Protein AF-A0A925WPX0-F1 (afdb_monomer)

Foldseek 3Di:
DLPVLQQDDDPPDDDDQPKDWDKDFDFCPLVVVRDVDPVRVVVLVCLLCVLLVLLCVPPPVLVVDVQLVVLVVQLVVLVCCSGTIAIMHPCRSVSVSVVSNVVSSVSNVVVSVVSLVVLVVVCVVVVHDDPSNVSSVVSVCCSVVVSVVVSVVSVVVPPDPDD

Secondary structure (DSSP, 8-state):
-TTSTTSS------S-TTPPPEEEE-TTHHHHHHSS-HHHHHHHHHHHHHHHHHHHHH-GGGGG-HHHHHHHHHHHHHHHHHHHEEEEGGGGGS-HHHHHHHHHHHHHHHHHHHHHHHHHHHHHHTT---HHHHHHHHHHHHHHHHHHHHHHHHHHHHS----

pLDDT: mean 85.71, std 16.64, range [37.75, 98.56]

Structure (mmCIF, N/CA/C/O backbone):
data_AF-A0A925WPX0-F1
#
_entry.id   AF-A0A925WPX0-F1
#
loop_
_atom_site.group_PDB
_atom_site.id
_atom_site.type_symbol
_atom_site.label_atom_id
_atom_site.label_alt_id
_atom_site.label_comp_id
_atom_site.label_asym_id
_atom_site.label_entity_id
_atom_site.label_seq_id
_atom_site.pdbx_PDB_ins_code
_atom_site.Cartn_x
_atom_site.Cartn_y
_atom_site.Cartn_z
_atom_site.occupancy
_atom_site.B_iso_or_equiv
_atom_site.auth_seq_id
_atom_site.auth_comp_id
_atom_site.auth_asym_id
_atom_site.auth_atom_id
_atom_site.pdbx_PDB_model_num
ATOM 1 N N . TRP A 1 1 ? -6.651 9.094 -8.201 1.00 39.78 1 TRP A N 1
ATOM 2 C CA . TRP A 1 1 ? -6.696 10.533 -8.552 1.00 39.78 1 TRP A CA 1
ATOM 3 C C . TRP A 1 1 ? -5.321 11.203 -8.512 1.00 39.78 1 TRP A C 1
ATOM 5 O O . TRP A 1 1 ? -4.940 11.778 -9.517 1.00 39.78 1 TRP A O 1
ATOM 15 N N . GLN A 1 2 ? -4.504 11.006 -7.468 1.00 37.75 2 GLN A N 1
ATOM 16 C CA . GLN A 1 2 ? -3.091 11.450 -7.344 1.00 37.75 2 GLN A CA 1
ATOM 17 C C . GLN A 1 2 ? -2.101 10.925 -8.425 1.00 37.75 2 GLN A C 1
ATOM 19 O O . GLN A 1 2 ? -0.885 11.054 -8.331 1.00 37.75 2 GLN A O 1
ATOM 24 N N . PHE A 1 3 ? -2.617 10.224 -9.422 1.00 47.25 3 PHE A N 1
ATOM 25 C CA . PHE A 1 3 ? -1.964 9.045 -9.966 1.00 47.25 3 PHE A CA 1
ATOM 26 C C . PHE A 1 3 ? -1.878 9.070 -11.498 1.00 47.25 3 PHE A C 1
ATOM 28 O O . PHE A 1 3 ? -0.954 8.518 -12.085 1.00 47.25 3 PHE A O 1
ATOM 35 N N . TYR A 1 4 ? -2.805 9.793 -12.129 1.00 44.00 4 TYR A N 1
ATOM 36 C CA . TYR A 1 4 ? -2.830 10.035 -13.569 1.00 44.00 4 TYR A CA 1
ATOM 37 C C . TYR A 1 4 ? -1.799 11.101 -13.983 1.00 44.00 4 TYR A C 1
ATOM 39 O O . TYR A 1 4 ? -1.128 10.965 -14.997 1.00 44.00 4 TYR A O 1
ATOM 47 N N . PHE A 1 5 ? -1.598 12.122 -13.145 1.00 45.03 5 PHE A N 1
ATOM 48 C CA . PHE A 1 5 ? -0.728 13.259 -13.464 1.00 45.03 5 PHE A CA 1
ATOM 49 C C . PHE A 1 5 ? 0.765 13.007 -13.222 1.00 45.03 5 PHE A C 1
ATOM 51 O O . PHE A 1 5 ? 1.596 13.645 -13.848 1.00 45.03 5 PHE A O 1
ATOM 58 N N . THR A 1 6 ? 1.131 12.049 -12.368 1.00 49.03 6 THR A N 1
ATOM 59 C CA . THR A 1 6 ? 2.540 11.803 -12.008 1.00 49.03 6 THR A CA 1
ATOM 60 C C . THR A 1 6 ? 3.325 11.044 -13.091 1.00 49.03 6 THR A C 1
ATOM 62 O O . THR A 1 6 ? 4.549 11.028 -13.049 1.00 49.03 6 THR A O 1
ATOM 65 N N . TYR A 1 7 ? 2.652 10.401 -14.056 1.00 47.91 7 TYR A N 1
ATOM 66 C CA . TYR A 1 7 ? 3.278 9.363 -14.892 1.00 47.91 7 TYR A CA 1
ATOM 67 C C . TYR A 1 7 ? 3.020 9.476 -16.404 1.00 47.91 7 TYR A C 1
ATOM 69 O O . TYR A 1 7 ? 3.440 8.589 -17.139 1.00 47.91 7 TYR A O 1
ATOM 77 N N . ILE A 1 8 ? 2.355 10.538 -16.880 1.00 46.91 8 ILE A N 1
ATOM 78 C CA . ILE A 1 8 ? 2.012 10.688 -18.309 1.00 46.91 8 ILE A CA 1
ATOM 79 C C . ILE A 1 8 ? 3.002 11.560 -19.105 1.00 46.91 8 ILE A C 1
ATOM 81 O O . ILE A 1 8 ? 2.922 11.586 -20.327 1.00 46.91 8 ILE A O 1
ATOM 85 N N . GLN A 1 9 ? 4.002 12.212 -18.501 1.00 46.62 9 GLN A N 1
ATOM 86 C CA . GLN A 1 9 ? 4.938 13.033 -19.286 1.00 46.62 9 GLN A CA 1
ATOM 87 C C . GLN A 1 9 ? 6.412 12.789 -18.969 1.00 46.62 9 GLN A C 1
ATOM 89 O O . GLN A 1 9 ? 6.957 13.365 -18.035 1.00 46.62 9 GLN A O 1
ATOM 94 N N . GLN A 1 10 ? 7.045 11.968 -19.816 1.00 43.84 10 GLN A N 1
ATOM 95 C CA . GLN A 1 10 ? 8.326 12.268 -20.471 1.00 43.84 10 GLN A CA 1
ATOM 96 C C . GLN A 1 10 ? 8.575 11.262 -21.613 1.00 43.84 10 GLN A C 1
ATOM 98 O O . GLN A 1 10 ? 9.312 10.288 -21.485 1.00 43.84 10 GLN A O 1
ATOM 103 N N . THR A 1 11 ? 7.957 11.506 -22.770 1.00 44.06 11 THR A N 1
ATOM 104 C CA . THR A 1 11 ? 8.399 10.939 -24.052 1.00 44.06 11 THR A CA 1
ATOM 105 C C . THR A 1 11 ? 9.757 11.539 -24.412 1.00 44.06 11 THR A C 1
ATOM 107 O O . THR A 1 11 ? 9.829 12.583 -25.058 1.00 44.06 11 THR A O 1
ATOM 110 N N . VAL A 1 12 ? 10.844 10.898 -23.979 1.00 44.41 12 VAL A N 1
ATOM 111 C CA . VAL A 1 12 ? 12.167 11.134 -24.568 1.00 44.41 12 VAL A CA 1
ATOM 112 C C . VAL A 1 12 ? 12.285 10.247 -25.802 1.00 44.41 12 VAL A C 1
ATOM 114 O O . VAL A 1 12 ? 12.354 9.022 -25.724 1.00 44.41 12 VAL A O 1
ATOM 117 N N . ILE A 1 13 ? 12.239 10.920 -26.945 1.00 50.94 13 ILE A N 1
ATOM 118 C CA . ILE A 1 13 ? 12.427 10.414 -28.300 1.00 50.94 13 ILE A CA 1
ATOM 119 C C . ILE A 1 13 ? 13.848 9.848 -28.428 1.00 50.94 13 ILE A C 1
ATOM 121 O O . ILE A 1 13 ? 14.812 10.557 -2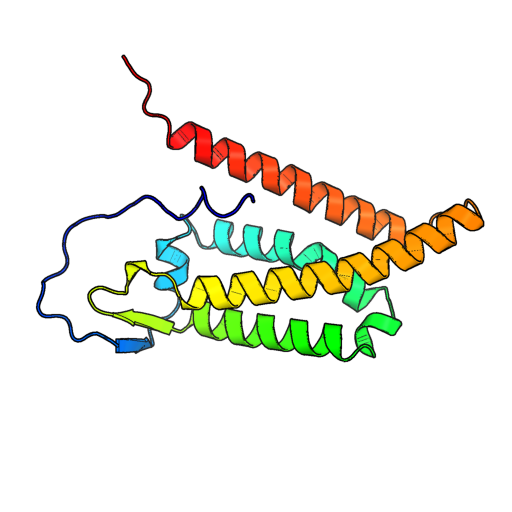8.144 1.00 50.94 13 ILE A O 1
ATOM 125 N N . GLY A 1 14 ? 13.978 8.598 -28.891 1.00 43.75 14 GLY A N 1
ATOM 126 C CA . GLY A 1 14 ? 15.257 8.063 -29.370 1.00 43.75 14 GLY A CA 1
ATOM 127 C C . GLY A 1 14 ? 15.545 6.594 -29.052 1.00 43.75 14 GLY A C 1
ATOM 128 O O . GLY A 1 14 ? 16.565 6.310 -28.437 1.00 43.75 14 GLY A O 1
ATOM 129 N N . TYR A 1 15 ? 14.710 5.645 -29.485 1.00 46.56 15 TYR A N 1
ATOM 130 C CA . TYR A 1 15 ? 15.144 4.247 -29.639 1.00 46.56 15 TYR A CA 1
ATOM 131 C C . TYR A 1 15 ? 14.513 3.650 -30.904 1.00 46.56 15 TYR A C 1
ATOM 133 O O . TYR A 1 15 ? 13.322 3.821 -31.141 1.00 46.56 15 TYR A O 1
ATOM 141 N N . GLY A 1 16 ? 15.347 3.054 -31.761 1.00 45.56 16 GLY A N 1
ATOM 142 C CA . GLY A 1 16 ? 15.047 2.769 -33.168 1.00 45.56 16 GLY A CA 1
ATOM 143 C C . GLY A 1 16 ? 13.859 1.835 -33.422 1.00 45.56 16 GLY A C 1
ATOM 144 O O . GLY A 1 16 ? 13.620 0.882 -32.686 1.00 45.56 16 GLY A O 1
ATOM 145 N N . ILE A 1 17 ? 13.188 2.086 -34.549 1.00 50.69 17 ILE A N 1
ATOM 146 C CA . ILE A 1 17 ? 11.945 1.478 -35.071 1.00 50.69 17 ILE A CA 1
ATOM 147 C C . ILE A 1 17 ? 12.085 -0.039 -35.390 1.00 50.69 17 ILE A C 1
ATOM 149 O O . ILE A 1 17 ? 11.151 -0.681 -35.848 1.00 50.69 17 ILE A O 1
ATOM 153 N N . ASN A 1 18 ? 13.231 -0.657 -35.083 1.00 56.19 18 ASN A N 1
ATOM 154 C CA . ASN A 1 18 ? 13.516 -2.074 -35.356 1.00 56.19 18 ASN A CA 1
ATOM 155 C C . ASN A 1 18 ? 13.526 -2.965 -34.098 1.00 56.19 18 ASN A C 1
ATOM 157 O O . ASN A 1 18 ? 14.007 -4.096 -34.149 1.00 56.19 18 ASN A O 1
ATOM 161 N N . ALA A 1 19 ? 13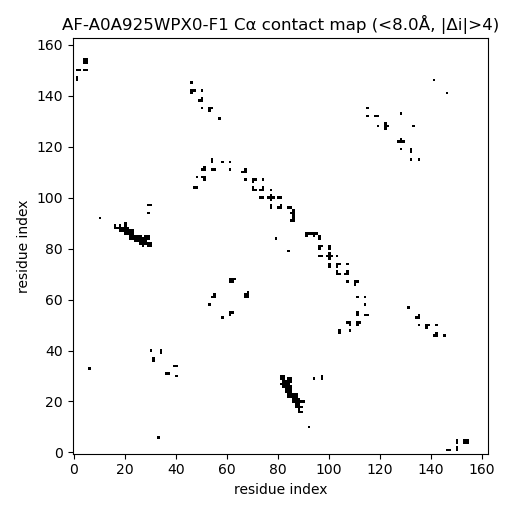.055 -2.476 -32.949 1.00 60.50 19 ALA A N 1
ATOM 162 C CA . ALA A 1 19 ? 13.008 -3.277 -31.728 1.00 60.50 19 ALA A CA 1
ATOM 163 C C . ALA A 1 19 ? 11.779 -4.203 -31.721 1.00 60.50 19 ALA A C 1
ATOM 165 O O . ALA A 1 19 ? 10.644 -3.735 -31.711 1.00 60.50 19 ALA A O 1
ATOM 166 N N . THR A 1 20 ? 11.999 -5.520 -31.681 1.00 75.44 20 THR A N 1
ATOM 167 C CA . THR A 1 20 ? 10.932 -6.518 -31.532 1.00 75.44 20 THR A CA 1
ATOM 168 C C . THR A 1 20 ? 10.126 -6.246 -30.253 1.00 75.44 20 THR A C 1
ATOM 170 O O . THR A 1 20 ? 10.681 -6.206 -29.147 1.00 75.44 20 THR A O 1
ATOM 173 N N . ASN A 1 21 ? 8.815 -6.039 -30.402 1.00 83.06 21 ASN A N 1
ATOM 174 C CA . ASN A 1 21 ? 7.888 -5.867 -29.283 1.00 83.06 21 ASN A CA 1
ATOM 175 C C . ASN A 1 21 ? 7.844 -7.155 -28.443 1.00 83.06 21 ASN A C 1
ATOM 177 O O . ASN A 1 21 ? 7.740 -8.253 -28.992 1.00 83.06 21 ASN A O 1
ATOM 181 N N . GLY A 1 22 ? 7.921 -7.035 -27.117 1.00 86.81 22 GLY A N 1
ATOM 182 C CA . GLY A 1 22 ? 7.941 -8.199 -26.234 1.00 86.81 22 GLY A CA 1
ATOM 183 C C . GLY A 1 22 ? 8.059 -7.867 -24.750 1.00 86.81 22 GLY A C 1
ATOM 184 O O . GLY A 1 22 ? 8.185 -6.709 -24.352 1.00 86.81 22 GLY A O 1
ATOM 185 N N . ILE A 1 23 ? 8.016 -8.917 -23.929 1.00 90.44 23 ILE A N 1
ATOM 186 C CA . ILE A 1 23 ? 8.298 -8.852 -22.494 1.00 90.44 23 ILE A CA 1
ATOM 187 C C . ILE A 1 23 ? 9.730 -9.331 -22.292 1.00 90.44 23 ILE A C 1
ATOM 189 O O . ILE A 1 23 ? 10.076 -10.450 -22.670 1.00 90.44 23 ILE A O 1
ATOM 193 N N . ILE A 1 24 ? 10.555 -8.493 -21.676 1.00 90.44 24 ILE A N 1
ATOM 194 C CA . ILE A 1 24 ? 11.943 -8.808 -21.355 1.00 90.44 24 ILE A CA 1
ATOM 195 C C . ILE A 1 24 ? 12.144 -8.840 -19.841 1.00 90.44 24 ILE A C 1
ATOM 197 O O . ILE A 1 24 ? 11.521 -8.086 -19.088 1.00 90.44 24 ILE A O 1
ATOM 201 N N . PHE A 1 25 ? 13.057 -9.697 -19.394 1.00 91.81 25 PHE A N 1
ATOM 202 C CA . PHE A 1 25 ? 13.542 -9.671 -18.020 1.00 91.81 25 PHE A CA 1
ATOM 203 C C . PHE A 1 25 ? 14.545 -8.521 -17.874 1.00 91.81 25 PHE A C 1
ATOM 205 O O . PHE A 1 25 ? 15.661 -8.588 -18.387 1.00 91.81 25 PHE A O 1
ATOM 212 N N . ALA A 1 26 ? 14.130 -7.442 -17.215 1.00 90.44 26 ALA A N 1
ATOM 213 C CA . ALA A 1 26 ? 14.920 -6.225 -17.056 1.00 90.44 26 ALA A CA 1
ATOM 214 C C . ALA A 1 26 ? 14.694 -5.636 -15.654 1.00 90.44 26 ALA A C 1
ATOM 216 O O . ALA A 1 26 ? 13.894 -4.708 -15.488 1.00 90.44 26 ALA A O 1
ATOM 217 N N . PRO A 1 27 ? 15.394 -6.169 -14.636 1.00 90.94 27 PRO A N 1
ATOM 218 C CA . PRO A 1 27 ? 15.185 -5.783 -13.251 1.00 90.94 27 PRO A CA 1
ATOM 219 C C . PRO A 1 27 ? 15.315 -4.274 -13.032 1.00 90.94 27 PRO A C 1
ATOM 221 O O . PRO A 1 27 ? 16.278 -3.643 -13.463 1.00 90.94 27 PRO A O 1
ATOM 224 N N . LEU A 1 28 ? 14.335 -3.705 -12.335 1.00 88.38 28 LEU A N 1
ATOM 225 C CA . LEU A 1 28 ? 14.187 -2.302 -11.954 1.00 88.38 28 LEU A CA 1
ATOM 226 C C . LEU A 1 28 ? 14.093 -1.306 -13.115 1.00 88.38 28 LEU A C 1
ATOM 228 O O . LEU A 1 28 ? 13.933 -0.117 -12.846 1.00 88.38 28 LEU A O 1
ATOM 232 N N . ARG A 1 29 ? 14.144 -1.744 -14.381 1.00 87.88 29 ARG A N 1
ATOM 233 C CA . ARG A 1 29 ? 14.115 -0.841 -15.540 1.00 87.88 29 ARG A CA 1
ATOM 234 C C . ARG A 1 29 ? 12.832 -0.016 -15.569 1.00 87.88 29 ARG A C 1
ATOM 236 O O . ARG A 1 29 ? 12.902 1.208 -15.593 1.00 87.88 29 ARG A O 1
ATOM 243 N N . THR A 1 30 ? 11.679 -0.680 -15.496 1.00 87.06 30 THR A N 1
ATOM 244 C CA . THR A 1 30 ? 10.363 -0.023 -15.470 1.00 87.06 30 THR A CA 1
ATOM 245 C C . THR A 1 30 ? 10.234 0.899 -14.259 1.00 87.06 30 THR A C 1
ATOM 247 O O . THR A 1 30 ? 9.778 2.031 -14.381 1.00 87.06 30 THR A O 1
ATOM 250 N N . ALA A 1 31 ? 10.685 0.449 -13.086 1.00 87.44 31 ALA A N 1
ATOM 251 C CA . ALA A 1 31 ? 10.550 1.221 -11.858 1.00 87.44 31 ALA A CA 1
ATOM 252 C C . ALA A 1 31 ? 11.397 2.504 -11.857 1.00 87.44 31 ALA A C 1
ATOM 254 O O . ALA A 1 31 ? 10.908 3.570 -11.494 1.00 87.44 31 ALA A O 1
ATOM 255 N N . LEU A 1 32 ? 12.651 2.419 -12.306 1.00 88.44 32 LEU A N 1
ATOM 256 C CA . LEU A 1 32 ? 13.562 3.565 -12.386 1.00 88.44 32 LEU A CA 1
ATOM 257 C C . LEU A 1 32 ? 13.231 4.518 -13.537 1.00 88.44 32 LEU A C 1
ATOM 259 O O . LEU A 1 32 ? 13.661 5.665 -13.509 1.00 88.44 32 LEU A O 1
ATOM 263 N N . TYR A 1 33 ? 12.473 4.062 -14.533 1.00 85.56 33 TYR A N 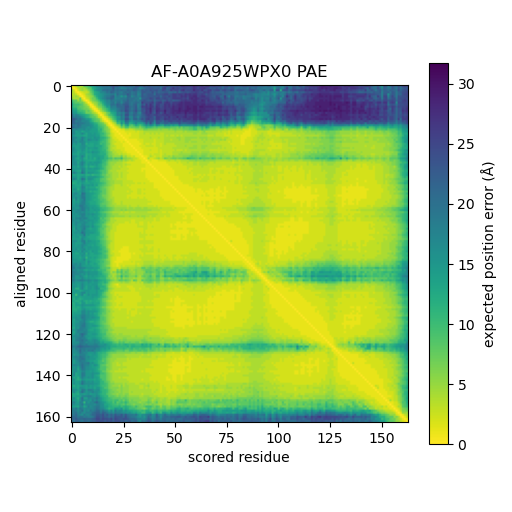1
ATOM 264 C CA . TYR A 1 33 ? 11.984 4.930 -15.598 1.00 85.56 33 TYR A CA 1
ATOM 265 C C . TYR A 1 33 ? 10.947 5.937 -15.078 1.00 85.56 33 TYR A C 1
ATOM 267 O O . TYR A 1 33 ? 10.972 7.106 -15.447 1.00 85.56 33 TYR A O 1
ATOM 275 N N . PHE A 1 34 ? 10.050 5.498 -14.191 1.00 81.25 34 PHE A N 1
ATOM 276 C CA . PHE A 1 34 ? 8.941 6.317 -13.693 1.00 81.25 34 PHE A CA 1
ATOM 277 C C . PHE A 1 34 ? 9.228 7.051 -12.382 1.00 81.25 34 PHE A C 1
ATOM 279 O O . PHE A 1 34 ? 8.505 7.984 -12.025 1.00 81.25 34 PHE A O 1
ATOM 286 N N . ASP A 1 35 ? 10.249 6.633 -11.642 1.00 83.19 35 ASP A N 1
ATOM 287 C CA . ASP A 1 35 ? 10.588 7.206 -10.351 1.00 83.19 35 ASP A CA 1
ATOM 288 C C . ASP A 1 35 ? 12.044 7.694 -10.332 1.00 83.19 35 ASP A C 1
ATOM 290 O O . ASP A 1 35 ? 12.953 6.955 -10.704 1.00 83.19 35 ASP A O 1
ATOM 294 N N . PRO A 1 36 ? 12.303 8.916 -9.826 1.00 80.69 36 PRO A N 1
ATOM 295 C CA . PRO A 1 36 ? 13.614 9.562 -9.931 1.00 80.69 36 PRO A CA 1
ATOM 296 C C . PRO A 1 36 ? 14.715 8.865 -9.122 1.00 80.69 36 PRO A C 1
ATOM 298 O O . PRO A 1 36 ? 15.898 9.124 -9.328 1.00 80.69 36 PRO A O 1
ATOM 301 N N . SER A 1 37 ? 14.354 8.024 -8.150 1.00 87.88 37 SER A N 1
ATOM 302 C CA . SER A 1 37 ? 15.316 7.294 -7.328 1.00 87.88 37 SER A CA 1
ATOM 303 C C . SER A 1 37 ? 14.692 6.065 -6.669 1.00 87.88 37 SER A C 1
ATOM 305 O O . SER A 1 37 ? 13.488 6.008 -6.410 1.00 87.88 37 SER A O 1
ATOM 307 N N . ARG A 1 38 ? 15.541 5.098 -6.296 1.00 89.12 38 ARG A N 1
ATOM 308 C CA . ARG A 1 38 ? 15.145 3.917 -5.503 1.00 89.12 38 ARG A CA 1
ATOM 309 C C . ARG A 1 38 ? 14.519 4.295 -4.160 1.00 89.12 38 ARG A C 1
ATOM 311 O O . ARG A 1 38 ? 13.584 3.639 -3.715 1.00 89.12 38 ARG A O 1
ATOM 318 N N . ALA A 1 39 ? 15.008 5.371 -3.544 1.00 89.81 39 ALA A N 1
ATOM 319 C CA . ALA A 1 39 ? 14.464 5.887 -2.292 1.00 89.81 39 ALA A CA 1
ATOM 320 C C . ALA A 1 39 ? 13.021 6.381 -2.467 1.00 89.81 39 ALA A C 1
ATOM 322 O O . ALA A 1 39 ? 12.172 6.103 -1.625 1.00 89.81 39 ALA A O 1
ATOM 323 N N . MET A 1 40 ? 12.719 7.048 -3.586 1.00 86.75 40 MET A N 1
ATOM 324 C CA . MET A 1 40 ? 11.359 7.490 -3.892 1.00 86.75 40 MET A CA 1
ATOM 325 C C . MET A 1 40 ? 10.418 6.302 -4.132 1.00 86.75 40 MET A C 1
ATOM 327 O O . MET A 1 40 ? 9.299 6.307 -3.623 1.00 86.75 40 MET A O 1
ATOM 331 N N . ILE A 1 41 ? 10.880 5.261 -4.835 1.00 89.56 41 ILE A N 1
ATOM 332 C CA . ILE A 1 41 ? 10.119 4.012 -5.020 1.00 89.56 41 ILE A CA 1
ATOM 333 C C . ILE A 1 41 ? 9.792 3.388 -3.657 1.00 89.56 41 ILE A C 1
ATOM 335 O O . ILE A 1 41 ? 8.631 3.101 -3.363 1.00 89.56 41 ILE A O 1
ATOM 339 N N . ALA A 1 42 ? 10.804 3.225 -2.801 1.00 91.62 42 ALA A N 1
ATOM 340 C CA . ALA A 1 42 ? 10.641 2.648 -1.470 1.00 91.62 42 ALA A CA 1
ATOM 341 C C . ALA A 1 42 ? 9.694 3.477 -0.589 1.00 91.62 42 ALA A C 1
ATOM 343 O O . ALA A 1 42 ? 8.839 2.909 0.093 1.00 91.62 42 ALA A O 1
ATOM 344 N N . LEU A 1 43 ? 9.790 4.809 -0.640 1.00 90.38 43 LEU A N 1
ATOM 345 C CA . LEU A 1 43 ? 8.899 5.713 0.084 1.00 90.38 43 LEU A CA 1
ATOM 346 C C . LEU A 1 43 ? 7.449 5.564 -0.391 1.00 90.38 43 LEU A C 1
ATOM 348 O O . LEU A 1 43 ? 6.554 5.379 0.434 1.00 90.38 43 LEU A O 1
ATOM 352 N N . LYS A 1 44 ? 7.210 5.590 -1.709 1.00 89.94 44 LYS A N 1
ATOM 353 C CA . LYS A 1 44 ? 5.870 5.429 -2.296 1.00 89.94 44 LYS A CA 1
ATOM 354 C C . LYS A 1 44 ? 5.253 4.085 -1.923 1.00 89.94 44 LYS A C 1
ATOM 356 O O . LYS A 1 44 ? 4.092 4.053 -1.515 1.00 89.94 44 LYS A O 1
ATOM 361 N N . LEU A 1 45 ? 6.018 2.995 -2.007 1.00 91.69 45 LEU A N 1
ATOM 362 C CA . LEU A 1 45 ? 5.560 1.66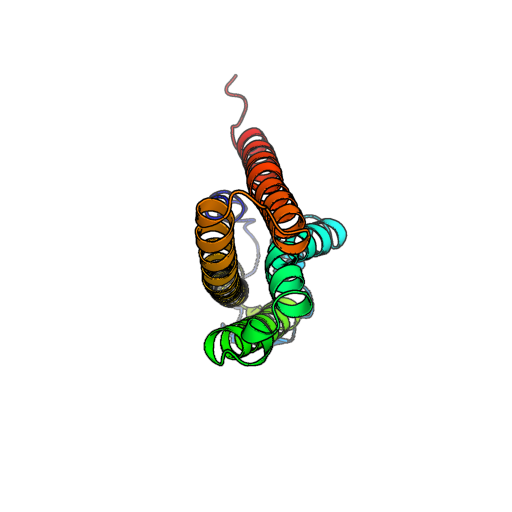4 -1.599 1.00 91.69 45 LEU A CA 1
ATOM 363 C C . LEU A 1 45 ? 5.252 1.611 -0.100 1.00 91.69 45 LEU A C 1
ATOM 365 O O . LEU A 1 45 ? 4.176 1.155 0.277 1.00 91.69 45 LEU A O 1
ATOM 369 N N . THR A 1 46 ? 6.143 2.136 0.744 1.00 93.38 46 THR A N 1
ATOM 370 C CA . THR A 1 46 ? 5.954 2.163 2.202 1.00 93.38 46 THR A CA 1
ATOM 371 C C . THR A 1 46 ? 4.681 2.914 2.577 1.00 93.38 46 THR A C 1
ATOM 373 O O . THR A 1 46 ? 3.838 2.370 3.281 1.00 93.38 46 THR A O 1
ATOM 376 N N . VAL A 1 47 ? 4.486 4.130 2.062 1.00 93.25 47 VAL A N 1
ATOM 377 C CA . VAL A 1 47 ? 3.298 4.946 2.367 1.00 93.25 47 VAL A CA 1
ATOM 378 C C . VAL A 1 47 ? 2.017 4.330 1.792 1.00 93.25 47 VAL A C 1
ATOM 380 O O . VAL A 1 47 ? 0.957 4.420 2.412 1.00 93.25 47 VAL A O 1
ATOM 383 N N . SER A 1 48 ? 2.088 3.674 0.630 1.00 93.06 48 SER A N 1
ATOM 384 C CA . SER A 1 48 ? 0.920 3.028 0.011 1.00 93.06 48 SER A CA 1
ATOM 385 C C . SER A 1 48 ? 0.490 1.758 0.743 1.00 93.06 48 SER A C 1
ATOM 387 O O . SER A 1 48 ? -0.703 1.477 0.839 1.00 93.06 48 SER A O 1
ATOM 389 N N . LEU A 1 49 ? 1.448 1.000 1.281 1.00 96.56 49 LEU A N 1
ATOM 390 C CA . LEU A 1 49 ? 1.193 -0.263 1.973 1.00 96.56 49 LEU A CA 1
ATOM 391 C C . LEU A 1 49 ? 1.070 -0.113 3.493 1.00 96.56 49 LEU A C 1
ATOM 393 O O . LEU A 1 49 ? 0.603 -1.047 4.137 1.00 96.56 49 LEU A O 1
ATOM 397 N N . ALA A 1 50 ? 1.423 1.037 4.075 1.00 97.56 50 ALA A N 1
ATOM 398 C CA . ALA A 1 50 ? 1.404 1.240 5.524 1.00 97.56 50 ALA A CA 1
ATOM 399 C C . ALA A 1 50 ? 0.032 0.941 6.151 1.00 97.56 50 ALA A C 1
ATOM 401 O O . ALA A 1 50 ? -0.043 0.186 7.120 1.00 97.56 50 ALA A O 1
ATOM 402 N N . LEU A 1 51 ? -1.057 1.481 5.587 1.00 98.06 51 LEU A N 1
ATOM 403 C CA . LEU A 1 51 ? -2.406 1.214 6.093 1.00 98.06 51 LEU A CA 1
ATOM 404 C C . LEU A 1 51 ? -2.811 -0.265 5.911 1.00 98.06 51 LEU A C 1
ATOM 406 O O . LEU A 1 51 ? -3.200 -0.878 6.906 1.00 98.06 51 LEU A O 1
ATOM 410 N N . PRO A 1 52 ? -2.706 -0.880 4.714 1.00 98.31 52 PRO A N 1
ATOM 411 C CA . PRO A 1 52 ? -2.972 -2.30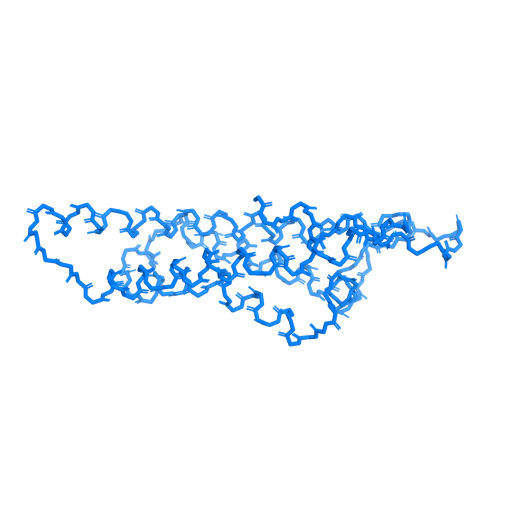9 4.563 1.00 98.31 52 PRO A CA 1
ATOM 412 C C . PRO A 1 52 ? -2.162 -3.211 5.494 1.00 98.31 52 PRO A C 1
ATOM 414 O O . PRO A 1 52 ? -2.715 -4.157 6.054 1.00 98.31 52 PRO A O 1
ATOM 417 N N . LEU A 1 53 ? -0.873 -2.917 5.696 1.00 98.31 53 LEU A N 1
ATOM 418 C CA . LEU A 1 53 ? -0.011 -3.653 6.624 1.00 98.31 53 LEU A CA 1
ATOM 419 C C . LEU A 1 53 ? -0.504 -3.509 8.059 1.00 98.31 53 LEU A C 1
ATOM 421 O O . LEU A 1 53 ? -0.634 -4.507 8.763 1.00 98.31 53 LEU A O 1
ATOM 425 N N . TRP A 1 54 ? -0.841 -2.290 8.481 1.00 98.50 54 TRP A N 1
ATOM 426 C CA . TRP A 1 54 ? -1.428 -2.045 9.794 1.00 98.50 54 TRP A CA 1
ATOM 427 C C . TRP A 1 54 ? -2.712 -2.850 9.997 1.00 98.50 54 TRP A C 1
ATOM 429 O O . TRP A 1 54 ? -2.868 -3.534 11.009 1.00 98.50 54 TRP A O 1
ATOM 439 N N . VAL A 1 55 ? -3.614 -2.833 9.012 1.00 98.44 55 VAL A N 1
ATOM 440 C CA . VAL A 1 55 ? -4.849 -3.623 9.061 1.00 98.44 55 VAL A CA 1
ATOM 441 C C . VAL A 1 55 ? -4.532 -5.113 9.150 1.00 98.44 55 VAL A C 1
ATOM 443 O O . VAL A 1 55 ? -5.063 -5.798 10.018 1.00 98.44 55 VAL A O 1
ATOM 446 N N . PHE A 1 56 ? -3.622 -5.619 8.323 1.00 98.44 56 PHE A N 1
ATOM 447 C CA . PHE A 1 56 ? -3.247 -7.031 8.322 1.00 98.44 56 PHE A CA 1
ATOM 448 C C . PHE A 1 56 ? -2.657 -7.502 9.664 1.00 98.44 56 PHE A C 1
ATOM 450 O O . PHE A 1 56 ? -2.944 -8.613 10.110 1.00 98.44 56 PHE A O 1
ATOM 457 N N . VAL A 1 57 ? -1.871 -6.653 10.336 1.00 98.31 57 VAL A N 1
ATOM 458 C CA . VAL A 1 57 ? -1.243 -6.961 11.631 1.00 98.31 57 VAL A CA 1
ATOM 459 C C . VAL A 1 57 ? -2.244 -6.874 12.788 1.00 98.31 57 VAL A C 1
ATOM 461 O O . VAL A 1 57 ? -2.316 -7.791 13.609 1.00 98.31 57 VAL A O 1
ATOM 464 N N . PHE A 1 58 ? -3.032 -5.797 12.861 1.00 98.12 58 PHE A N 1
ATOM 465 C CA . PHE A 1 58 ? -3.844 -5.472 14.043 1.00 98.12 58 PHE A CA 1
ATOM 466 C C . PHE A 1 58 ? -5.317 -5.901 13.951 1.00 98.12 58 PHE A C 1
ATOM 468 O O . PHE A 1 58 ? -6.026 -5.879 14.962 1.00 98.12 58 PHE A O 1
ATOM 475 N N . TYR A 1 59 ? -5.796 -6.322 12.777 1.00 97.56 59 TYR A N 1
ATOM 476 C CA . TYR A 1 59 ? -7.164 -6.801 12.580 1.00 97.56 59 TYR A CA 1
ATOM 477 C C . TYR A 1 59 ? -7.120 -8.304 12.314 1.00 97.56 59 TYR A C 1
ATOM 479 O O . TYR A 1 59 ? -6.820 -8.755 11.212 1.00 97.56 59 TYR A O 1
ATOM 487 N N . ALA A 1 60 ? -7.428 -9.107 13.337 1.00 96.38 60 ALA A N 1
ATOM 488 C CA . ALA A 1 60 ? -7.374 -10.568 13.239 1.00 96.38 60 ALA A CA 1
ATOM 489 C C . ALA A 1 60 ? -8.221 -11.123 12.079 1.00 96.38 60 ALA A C 1
ATOM 491 O O . ALA A 1 60 ? -7.779 -12.044 11.392 1.00 96.38 60 ALA A O 1
ATOM 492 N N . ASP A 1 61 ? -9.376 -10.510 11.820 1.00 96.06 61 ASP A N 1
ATOM 493 C CA . ASP A 1 61 ? -10.280 -10.883 10.729 1.00 96.06 61 ASP A CA 1
ATOM 494 C C . ASP A 1 61 ? -9.648 -10.686 9.345 1.00 96.06 61 ASP A C 1
ATOM 496 O O . ASP A 1 61 ? -9.943 -11.448 8.428 1.00 96.06 61 ASP A O 1
ATOM 500 N N . ALA A 1 62 ? -8.731 -9.724 9.185 1.00 97.62 62 ALA A N 1
ATOM 501 C CA . ALA A 1 62 ? -8.059 -9.466 7.912 1.00 97.62 62 ALA A CA 1
ATOM 502 C C . ALA A 1 62 ? -7.240 -10.679 7.443 1.00 97.62 62 ALA A C 1
ATOM 504 O O . ALA A 1 62 ? -7.248 -11.011 6.263 1.00 97.62 62 ALA A O 1
ATOM 505 N N . ARG A 1 63 ? -6.594 -11.392 8.376 1.00 97.62 63 ARG A N 1
ATOM 506 C CA . ARG A 1 63 ? -5.776 -12.586 8.087 1.00 97.62 63 ARG A CA 1
ATOM 507 C C . ARG A 1 63 ? -6.596 -13.815 7.699 1.00 97.62 63 ARG A C 1
ATOM 509 O O . ARG A 1 63 ? -6.040 -14.775 7.183 1.00 97.62 63 ARG A O 1
ATOM 516 N N . ARG A 1 64 ? -7.902 -13.795 7.966 1.00 97.69 64 ARG A N 1
ATOM 517 C CA . ARG A 1 64 ? -8.842 -14.869 7.612 1.00 97.69 64 ARG A CA 1
ATOM 518 C C . ARG A 1 64 ? -9.756 -14.481 6.454 1.00 97.69 64 ARG A C 1
ATOM 520 O O . ARG A 1 64 ? -10.514 -15.316 5.975 1.00 97.69 64 ARG A O 1
ATOM 527 N N . ASN A 1 65 ? -9.704 -13.226 6.013 1.00 98.06 65 ASN A N 1
ATOM 528 C CA . ASN A 1 65 ? -10.554 -12.728 4.948 1.00 98.06 65 ASN A CA 1
ATOM 529 C C . ASN A 1 65 ? -9.935 -13.078 3.580 1.00 98.06 65 ASN A C 1
ATOM 531 O O . ASN A 1 65 ? -8.886 -12.523 3.235 1.00 98.06 65 ASN A O 1
ATOM 535 N N . PRO A 1 66 ? -10.575 -13.942 2.768 1.00 98.19 66 PRO A N 1
ATOM 536 C CA . PRO A 1 66 ? -10.017 -14.373 1.488 1.00 98.19 66 PRO A CA 1
ATOM 537 C C . PRO A 1 66 ? -9.825 -13.213 0.504 1.00 98.19 66 PRO A C 1
ATOM 539 O O . PRO A 1 66 ? -8.875 -13.240 -0.272 1.00 98.19 66 PRO A O 1
ATOM 542 N N . ALA A 1 67 ? -10.653 -12.164 0.566 1.00 98.19 67 ALA A N 1
ATOM 543 C CA . ALA A 1 67 ? -10.497 -10.987 -0.288 1.00 98.19 67 ALA A CA 1
ATOM 544 C C . ALA A 1 67 ? -9.221 -10.198 0.047 1.00 98.19 67 ALA A C 1
ATOM 546 O O . ALA A 1 67 ? -8.524 -9.739 -0.855 1.00 98.19 67 ALA A O 1
ATOM 547 N N . VAL A 1 68 ? -8.877 -10.082 1.335 1.00 98.12 68 VAL A N 1
ATOM 548 C CA . VAL A 1 68 ? -7.637 -9.422 1.777 1.00 98.12 68 VAL A CA 1
ATOM 549 C C . VAL A 1 68 ? -6.418 -10.244 1.368 1.00 98.12 68 VAL A C 1
ATOM 551 O O . VAL A 1 68 ? -5.453 -9.689 0.847 1.00 98.12 68 VAL A O 1
ATOM 554 N N . LEU A 1 69 ? -6.464 -11.564 1.566 1.00 98.56 69 LEU A N 1
ATOM 555 C CA . LEU A 1 69 ? -5.375 -12.466 1.182 1.00 98.56 69 LEU A CA 1
ATOM 556 C C . LEU A 1 69 ? -5.144 -12.465 -0.334 1.00 98.56 69 LEU A C 1
ATOM 558 O O . LEU A 1 69 ? -4.003 -12.348 -0.777 1.00 98.56 69 LEU A O 1
ATOM 562 N N . LEU A 1 70 ? -6.216 -12.526 -1.127 1.00 98.50 70 LEU A N 1
ATOM 563 C CA . LEU A 1 70 ? -6.134 -12.433 -2.582 1.00 98.50 70 LEU A CA 1
ATOM 564 C C . LEU A 1 70 ? -5.548 -11.088 -3.021 1.00 98.50 70 LEU A C 1
ATOM 566 O O . LEU A 1 70 ? -4.650 -11.065 -3.857 1.00 98.50 70 LEU A O 1
ATOM 570 N N . ALA A 1 71 ? -5.994 -9.977 -2.431 1.00 98.25 71 ALA A N 1
ATOM 571 C CA . ALA A 1 71 ? -5.456 -8.660 -2.755 1.00 98.25 71 ALA A CA 1
ATOM 572 C C . ALA A 1 71 ? -3.955 -8.546 -2.418 1.00 98.25 71 ALA A C 1
ATOM 574 O O . ALA A 1 71 ? -3.192 -7.996 -3.211 1.00 98.25 71 ALA A O 1
ATOM 575 N N . TRP A 1 72 ? -3.499 -9.132 -1.303 1.00 98.50 72 TRP A N 1
ATOM 576 C CA . TRP A 1 72 ? -2.070 -9.236 -0.979 1.00 98.50 72 TRP A CA 1
ATOM 577 C C . TRP A 1 72 ? -1.287 -10.056 -2.006 1.00 98.50 72 TRP A C 1
ATOM 579 O O . TRP A 1 72 ? -0.214 -9.629 -2.432 1.00 98.50 72 TRP A O 1
ATOM 589 N N . LEU A 1 73 ? -1.822 -11.201 -2.437 1.00 98.50 73 LEU A N 1
ATOM 590 C CA . LEU A 1 73 ? -1.204 -12.022 -3.482 1.00 98.50 73 LEU A CA 1
ATOM 591 C C . LEU A 1 73 ? -1.107 -11.261 -4.808 1.00 98.50 73 LEU A C 1
ATOM 593 O O . LEU A 1 73 ? -0.052 -11.269 -5.437 1.00 98.50 73 LEU A O 1
ATOM 597 N N . MET A 1 74 ? -2.166 -10.553 -5.205 1.00 98.31 74 MET A N 1
ATOM 598 C CA . MET A 1 74 ? -2.169 -9.718 -6.408 1.00 98.31 74 MET A CA 1
ATOM 599 C C . MET A 1 74 ? -1.121 -8.604 -6.328 1.00 98.31 74 MET A C 1
ATOM 601 O O . MET A 1 74 ? -0.421 -8.363 -7.308 1.00 98.31 74 MET A O 1
ATOM 605 N N . VAL A 1 75 ? -0.973 -7.950 -5.169 1.00 97.88 75 VAL A N 1
ATOM 606 C CA . VAL A 1 75 ? 0.082 -6.947 -4.951 1.00 97.88 75 VAL A CA 1
ATOM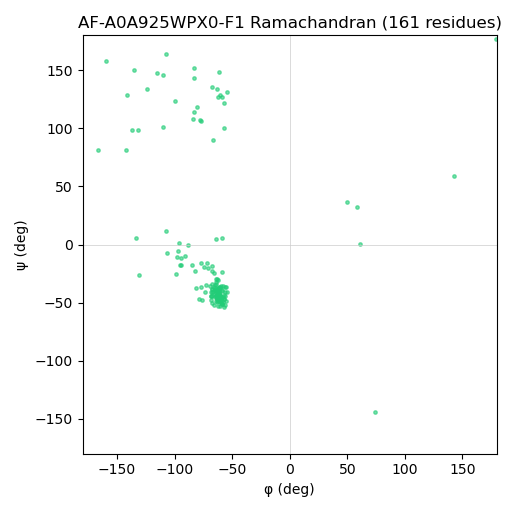 607 C C . VAL A 1 75 ? 1.462 -7.586 -5.050 1.00 97.88 75 VAL A C 1
ATOM 609 O O . VAL A 1 75 ? 2.330 -7.026 -5.710 1.00 97.88 75 VAL A O 1
ATOM 612 N N . GLY A 1 76 ? 1.667 -8.762 -4.451 1.00 97.56 76 GLY A N 1
ATOM 613 C CA . GLY A 1 76 ? 2.929 -9.497 -4.538 1.00 97.56 76 GLY A CA 1
ATOM 614 C C . GLY A 1 76 ? 3.305 -9.846 -5.979 1.00 97.56 76 GLY A C 1
ATOM 615 O O . GLY A 1 76 ? 4.409 -9.532 -6.418 1.00 97.56 76 GLY A O 1
ATOM 616 N N . ILE A 1 77 ? 2.372 -10.422 -6.742 1.00 97.75 77 ILE A N 1
ATOM 61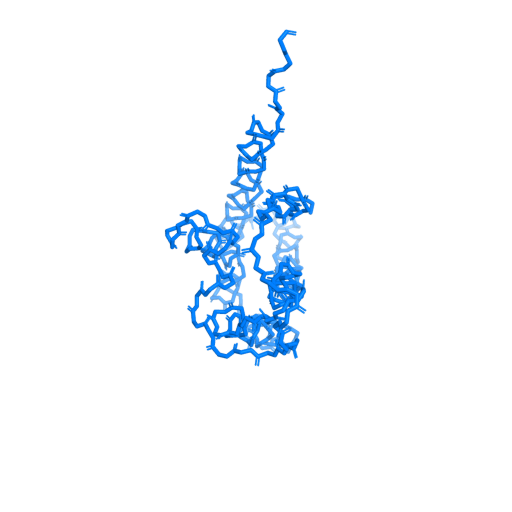7 C CA . ILE A 1 77 ? 2.570 -10.761 -8.159 1.00 97.75 77 ILE A CA 1
ATOM 618 C C . ILE A 1 77 ? 2.826 -9.496 -8.983 1.00 97.75 77 ILE A C 1
ATOM 620 O O . ILE A 1 77 ? 3.801 -9.442 -9.731 1.00 97.75 77 ILE A O 1
ATOM 624 N N . GLY A 1 78 ? 1.998 -8.464 -8.812 1.00 95.94 78 GLY A N 1
ATOM 625 C CA . GLY A 1 78 ? 2.154 -7.190 -9.510 1.00 95.94 78 GLY A CA 1
ATOM 626 C C . GLY A 1 78 ? 3.488 -6.515 -9.195 1.00 95.94 78 GLY A C 1
ATOM 627 O O . GLY A 1 78 ? 4.114 -5.952 -10.087 1.00 95.94 78 GLY A O 1
ATOM 628 N N . LEU A 1 79 ? 3.974 -6.618 -7.955 1.00 95.19 79 LEU A N 1
ATOM 629 C CA . LEU A 1 79 ? 5.264 -6.066 -7.547 1.00 95.19 79 LEU A CA 1
ATOM 630 C C . LEU A 1 79 ? 6.419 -6.824 -8.200 1.00 95.19 79 LEU A C 1
ATOM 632 O O . LEU A 1 79 ? 7.334 -6.192 -8.720 1.00 95.19 79 LEU A O 1
ATOM 636 N N . VAL A 1 80 ? 6.363 -8.158 -8.220 1.00 95.69 80 VAL A N 1
ATOM 637 C CA . VAL A 1 80 ? 7.355 -8.996 -8.911 1.00 95.69 80 VAL A CA 1
ATOM 638 C C . VAL A 1 80 ? 7.390 -8.664 -10.402 1.00 95.69 80 VAL A C 1
ATOM 640 O O . VAL A 1 80 ? 8.468 -8.449 -10.950 1.00 95.69 80 VAL A O 1
ATOM 643 N N . GLN A 1 81 ? 6.229 -8.548 -11.049 1.00 94.81 81 GLN A N 1
ATOM 644 C CA . GLN A 1 81 ? 6.132 -8.159 -12.457 1.00 94.81 81 GLN A CA 1
ATOM 645 C C . GLN A 1 81 ? 6.699 -6.755 -12.697 1.00 94.81 81 GLN A C 1
ATOM 647 O O . GLN A 1 81 ? 7.537 -6.582 -13.575 1.00 94.81 81 GLN A O 1
ATOM 652 N N . TYR A 1 82 ? 6.308 -5.767 -11.891 1.00 92.50 82 TYR A N 1
ATOM 653 C CA . TYR A 1 82 ? 6.783 -4.386 -12.011 1.00 92.50 82 TYR A CA 1
ATOM 654 C C . TYR A 1 82 ? 8.297 -4.248 -11.800 1.00 92.50 82 TYR A C 1
ATOM 656 O O . TYR A 1 82 ? 8.949 -3.441 -12.463 1.00 92.50 82 TYR A O 1
ATOM 664 N N . VAL A 1 83 ? 8.860 -5.025 -10.873 1.00 92.06 83 VAL A N 1
ATOM 665 C CA . VAL A 1 83 ? 10.284 -4.976 -10.533 1.00 92.06 83 VAL A CA 1
ATOM 666 C C . VAL A 1 83 ? 11.131 -5.779 -11.510 1.00 92.06 83 VAL A C 1
ATOM 668 O O . VAL A 1 83 ? 12.234 -5.344 -11.805 1.00 92.06 83 VAL A O 1
ATOM 671 N N . LEU A 1 84 ? 10.681 -6.933 -12.001 1.00 93.31 84 LEU A N 1
ATOM 672 C CA . LEU A 1 84 ? 11.527 -7.827 -12.802 1.00 93.31 84 LEU A CA 1
ATOM 673 C C . LEU A 1 84 ? 11.313 -7.699 -14.311 1.00 93.31 84 LEU A C 1
ATOM 675 O O . LEU A 1 84 ? 12.225 -8.017 -15.077 1.00 93.31 84 LEU A O 1
ATOM 679 N N . LEU A 1 85 ? 10.133 -7.255 -14.747 1.00 92.62 85 LEU A N 1
ATOM 680 C CA . LEU A 1 85 ? 9.745 -7.252 -16.153 1.00 92.62 85 LEU A CA 1
ATOM 681 C C . LEU A 1 85 ? 9.673 -5.830 -16.716 1.00 92.62 85 LEU A C 1
ATOM 683 O O . LEU A 1 85 ? 9.290 -4.868 -16.046 1.00 92.62 85 LEU A O 1
ATOM 687 N N . SER A 1 86 ? 10.032 -5.714 -17.990 1.00 90.94 86 SER A N 1
ATOM 688 C CA . SER A 1 86 ? 9.862 -4.508 -18.795 1.00 90.94 86 SER A CA 1
ATOM 689 C C . SER A 1 86 ? 9.315 -4.892 -20.156 1.00 90.94 86 SER A C 1
ATOM 691 O O . SER A 1 86 ? 9.598 -5.970 -20.677 1.00 90.94 86 SER A O 1
ATOM 693 N N . GLU A 1 87 ? 8.558 -3.984 -20.748 1.00 89.88 87 GLU A N 1
ATOM 694 C CA . GLU A 1 87 ? 8.149 -4.092 -22.143 1.00 89.88 87 GLU A CA 1
ATOM 695 C C . GLU A 1 87 ? 9.286 -3.558 -23.030 1.00 89.88 87 GLU A C 1
ATOM 697 O O . GLU A 1 87 ? 10.008 -2.636 -22.633 1.00 89.88 87 GLU A O 1
ATOM 702 N N . SER A 1 88 ? 9.498 -4.174 -24.192 1.00 86.12 88 SER A N 1
ATOM 703 C CA . SER A 1 88 ? 10.432 -3.726 -25.231 1.00 86.12 88 SER A CA 1
ATOM 704 C C . SER A 1 88 ? 9.685 -3.152 -26.436 1.00 86.12 88 SER A C 1
ATOM 706 O O . SER A 1 88 ? 8.487 -3.376 -26.606 1.00 86.12 88 SER A O 1
ATOM 708 N N . GLY A 1 89 ? 10.408 -2.419 -27.286 1.00 82.06 89 GLY A N 1
ATOM 709 C CA . GLY A 1 89 ? 9.848 -1.823 -28.498 1.00 82.06 89 GLY A CA 1
ATOM 710 C C . GLY A 1 89 ? 8.965 -0.610 -28.210 1.00 82.06 89 GLY A C 1
ATOM 711 O O . GLY A 1 89 ? 9.255 0.173 -27.302 1.00 82.06 89 GLY A O 1
ATOM 712 N N . GLU A 1 90 ? 7.895 -0.437 -28.978 1.00 78.19 90 GLU A N 1
ATOM 713 C CA . GLU A 1 90 ? 7.016 0.741 -28.896 1.00 78.19 90 GLU A CA 1
ATOM 714 C C . GLU A 1 90 ? 6.261 0.824 -27.560 1.00 78.19 90 GLU A C 1
ATOM 716 O O . GLU A 1 90 ? 5.933 1.910 -27.087 1.00 78.19 90 GLU A O 1
ATOM 721 N N . PHE A 1 91 ? 6.064 -0.316 -26.894 1.00 74.88 91 PHE A N 1
ATOM 722 C CA . PHE A 1 91 ? 5.321 -0.405 -25.637 1.00 74.88 91 PHE A CA 1
ATOM 723 C C . PHE A 1 91 ? 6.169 -0.189 -24.382 1.00 74.88 91 PHE A C 1
ATOM 725 O O . PHE A 1 91 ? 5.623 -0.187 -23.284 1.00 74.88 91 PHE A O 1
ATOM 732 N N . HIS A 1 92 ? 7.482 0.045 -24.493 1.00 73.56 92 HIS A N 1
ATOM 733 C CA . HIS A 1 92 ? 8.336 0.211 -23.306 1.00 73.56 92 HIS A CA 1
ATOM 734 C C . HIS A 1 92 ? 7.909 1.376 -22.388 1.00 73.56 92 HIS A C 1
ATOM 736 O O . HIS A 1 92 ? 8.203 1.356 -21.194 1.00 73.56 92 HIS A O 1
ATOM 742 N N . VAL A 1 93 ? 7.192 2.369 -22.929 1.00 73.50 93 VAL A N 1
ATOM 743 C CA . VAL A 1 93 ? 6.647 3.520 -22.187 1.00 73.50 93 VAL A CA 1
ATOM 744 C C . VAL A 1 93 ? 5.231 3.296 -21.644 1.00 73.50 93 VAL A C 1
ATOM 746 O O . VAL A 1 93 ? 4.754 4.105 -20.851 1.00 73.50 93 VAL A O 1
ATOM 749 N N . ALA A 1 94 ? 4.548 2.215 -22.037 1.00 77.38 94 ALA A N 1
ATOM 750 C CA . ALA A 1 94 ? 3.153 1.956 -21.663 1.00 77.38 94 ALA A CA 1
ATOM 751 C C . ALA A 1 94 ? 2.986 1.586 -20.179 1.00 77.38 94 ALA A C 1
ATOM 753 O O . ALA A 1 94 ? 1.907 1.757 -19.607 1.00 77.38 94 ALA A O 1
ATOM 754 N N . ALA A 1 95 ? 4.067 1.142 -19.527 1.00 79.81 95 ALA A N 1
ATOM 755 C CA . ALA A 1 95 ? 4.097 0.854 -18.096 1.00 79.81 95 ALA A CA 1
ATOM 756 C C . ALA A 1 95 ? 3.065 -0.195 -17.655 1.00 79.81 95 ALA A C 1
ATOM 758 O O . ALA A 1 95 ? 2.549 -0.108 -16.535 1.00 79.81 95 ALA A O 1
ATOM 759 N N . ASN A 1 96 ? 2.732 -1.181 -18.491 1.00 85.44 96 ASN A N 1
ATOM 760 C CA . ASN A 1 96 ? 1.586 -2.054 -18.218 1.00 85.44 96 ASN A CA 1
ATOM 761 C C . ASN A 1 96 ? 1.742 -2.840 -16.905 1.00 85.44 96 ASN A C 1
ATOM 763 O O . ASN A 1 96 ? 0.795 -2.955 -16.123 1.00 85.44 96 ASN A O 1
ATOM 767 N N . PHE A 1 97 ? 2.960 -3.278 -16.572 1.00 88.88 97 PHE A N 1
ATOM 768 C CA . PHE A 1 97 ? 3.238 -3.934 -15.286 1.00 88.88 97 PHE A CA 1
ATOM 769 C C . PHE A 1 97 ? 3.021 -3.018 -14.079 1.00 88.88 97 PHE A C 1
ATOM 771 O O . PHE A 1 97 ? 2.591 -3.465 -13.015 1.00 88.88 97 PHE A O 1
ATOM 778 N N . ASN A 1 98 ? 3.267 -1.720 -14.249 1.00 89.50 98 ASN A N 1
ATOM 779 C CA . ASN A 1 98 ? 2.981 -0.729 -13.225 1.00 89.50 98 ASN A CA 1
ATOM 780 C C . ASN A 1 98 ? 1.468 -0.680 -12.975 1.00 89.50 98 ASN A C 1
ATOM 782 O O . ASN A 1 98 ? 1.031 -0.764 -11.830 1.00 89.50 98 ASN A O 1
ATOM 786 N N . TRP A 1 99 ? 0.651 -0.592 -14.033 1.00 89.94 99 TRP A N 1
ATOM 787 C CA . TRP A 1 99 ? -0.816 -0.561 -13.931 1.00 89.94 99 TRP A CA 1
ATOM 788 C C . TRP A 1 99 ? -1.394 -1.761 -13.179 1.00 89.94 99 TRP A C 1
ATOM 790 O O . TRP A 1 99 ? -2.281 -1.583 -12.336 1.00 89.94 99 TRP A O 1
ATOM 800 N N . GLY A 1 100 ? -0.856 -2.958 -13.423 1.00 92.19 100 GLY A N 1
ATOM 801 C CA . GLY A 1 100 ? -1.221 -4.165 -12.682 1.00 92.19 100 GLY A CA 1
ATOM 802 C C . GLY A 1 100 ? -0.993 -4.014 -11.174 1.00 92.19 100 GLY A C 1
ATOM 803 O O . GLY A 1 100 ? -1.933 -4.157 -10.388 1.00 92.19 100 GLY A O 1
ATOM 804 N N . LEU A 1 101 ? 0.224 -3.630 -10.767 1.00 94.69 101 LEU A N 1
ATOM 805 C CA . LEU A 1 101 ? 0.569 -3.378 -9.361 1.00 94.69 101 LEU A CA 1
ATOM 806 C C . LEU A 1 101 ? -0.346 -2.324 -8.721 1.00 94.69 101 LEU A C 1
ATOM 808 O O . LEU A 1 101 ? -0.821 -2.496 -7.601 1.00 94.69 101 LEU A O 1
ATOM 812 N N . ARG A 1 102 ? -0.612 -1.233 -9.437 1.00 91.75 102 ARG A N 1
ATOM 813 C CA . ARG A 1 102 ? -1.419 -0.097 -8.964 1.00 91.75 102 ARG A CA 1
ATOM 814 C C . ARG A 1 102 ? -2.857 -0.497 -8.684 1.00 91.75 102 ARG A C 1
ATOM 816 O O . ARG A 1 102 ? -3.411 -0.141 -7.647 1.00 91.75 102 ARG A O 1
ATOM 823 N N . THR A 1 103 ? -3.436 -1.265 -9.599 1.00 95.19 103 THR A N 1
ATOM 824 C CA . THR A 1 103 ? -4.799 -1.780 -9.471 1.00 95.19 103 THR A CA 1
ATOM 825 C C . THR A 1 103 ? -4.892 -2.739 -8.291 1.00 95.19 103 THR A C 1
ATOM 827 O O . THR A 1 103 ? -5.782 -2.598 -7.455 1.00 95.19 103 THR A O 1
ATOM 830 N N . ALA A 1 104 ? -3.930 -3.654 -8.155 1.00 96.88 104 ALA A N 1
ATOM 831 C CA . ALA A 1 104 ? -3.863 -4.560 -7.014 1.00 96.88 104 ALA A CA 1
ATOM 832 C C . ALA A 1 104 ? -3.722 -3.809 -5.677 1.00 96.88 104 ALA A C 1
ATOM 834 O O . ALA A 1 104 ? -4.436 -4.110 -4.722 1.00 96.88 104 ALA A O 1
ATOM 835 N N . ALA A 1 105 ? -2.854 -2.794 -5.614 1.00 96.44 105 ALA A N 1
ATOM 836 C CA . ALA A 1 105 ? -2.657 -1.979 -4.417 1.00 96.44 105 ALA A CA 1
ATOM 837 C C . ALA A 1 105 ? -3.915 -1.180 -4.049 1.00 96.44 105 ALA A C 1
ATOM 839 O O . ALA A 1 105 ? -4.261 -1.099 -2.871 1.00 96.44 105 ALA A O 1
ATOM 840 N N . LEU A 1 106 ? -4.635 -0.640 -5.040 1.00 96.19 106 LEU A N 1
ATOM 841 C CA . LEU A 1 106 ? -5.911 0.044 -4.827 1.00 96.19 106 LEU A CA 1
ATOM 842 C C . LEU A 1 106 ? -6.973 -0.901 -4.253 1.00 96.19 106 LEU A C 1
ATOM 844 O O . LEU A 1 106 ? -7.664 -0.532 -3.304 1.00 96.19 106 LEU A O 1
ATOM 848 N N . LEU A 1 107 ? -7.091 -2.118 -4.794 1.00 97.88 107 LEU A N 1
ATOM 849 C CA . LEU A 1 107 ? -8.014 -3.131 -4.277 1.00 97.88 107 LEU A CA 1
ATOM 850 C C . LEU A 1 107 ? -7.672 -3.507 -2.835 1.00 97.88 107 LEU A C 1
ATOM 852 O O . LEU A 1 107 ? -8.561 -3.507 -1.985 1.00 97.88 107 LEU A O 1
ATOM 856 N N . LEU A 1 108 ? -6.389 -3.759 -2.550 1.00 98.44 108 LEU A N 1
ATOM 857 C CA . LEU A 1 108 ? -5.901 -4.047 -1.203 1.00 98.44 108 LEU A CA 1
ATOM 858 C C . LEU A 1 108 ? -6.243 -2.907 -0.234 1.00 98.44 108 LEU A C 1
ATOM 860 O O . LEU A 1 108 ? -6.781 -3.148 0.845 1.00 98.44 108 LEU A O 1
ATOM 864 N N . PHE A 1 109 ? -5.996 -1.661 -0.637 1.00 97.75 109 PHE A N 1
ATOM 865 C CA . PHE A 1 109 ? -6.340 -0.490 0.162 1.00 97.75 109 PHE A CA 1
ATOM 866 C C . PHE A 1 109 ? -7.848 -0.395 0.415 1.00 97.75 109 PHE A C 1
ATOM 868 O O . PHE A 1 109 ? -8.262 -0.158 1.547 1.00 97.75 109 PHE A O 1
ATOM 875 N N . GLY A 1 110 ? -8.674 -0.630 -0.608 1.00 97.81 110 GLY A N 1
ATOM 876 C CA . GLY A 1 110 ? -10.132 -0.617 -0.500 1.00 97.81 110 GLY A CA 1
ATOM 877 C C . GLY A 1 110 ? -10.657 -1.649 0.498 1.00 97.81 110 GLY A C 1
ATOM 878 O O . GLY A 1 110 ? -11.407 -1.296 1.408 1.00 97.81 110 GLY A O 1
ATOM 879 N N . VAL A 1 111 ? -10.222 -2.910 0.394 1.00 98.38 111 VAL A N 1
ATOM 880 C CA . VAL A 1 111 ? -10.657 -3.959 1.335 1.00 98.38 111 VAL A CA 1
ATOM 881 C C . VAL A 1 111 ? -10.151 -3.705 2.757 1.00 98.38 111 VAL A C 1
ATOM 883 O O . VAL A 1 111 ? -10.889 -3.932 3.715 1.00 98.38 111 VAL A O 1
ATOM 886 N N . SER A 1 112 ? -8.937 -3.172 2.921 1.00 98.31 112 SER A N 1
ATOM 887 C CA . SER A 1 112 ? -8.418 -2.755 4.228 1.00 98.31 112 SER A CA 1
ATOM 888 C C . SER A 1 112 ? -9.222 -1.596 4.821 1.00 98.31 112 SER A C 1
ATOM 890 O O . SER A 1 112 ? -9.558 -1.626 6.005 1.00 98.31 112 SER A O 1
ATOM 892 N N . LEU A 1 113 ? -9.584 -0.604 4.005 1.00 98.00 113 LEU A N 1
ATOM 893 C CA . LEU A 1 113 ? -10.375 0.547 4.429 1.00 98.00 113 LEU A CA 1
ATOM 894 C C . LEU A 1 113 ? -11.773 0.130 4.899 1.00 98.00 113 LEU A C 1
ATOM 896 O O . LEU A 1 113 ? -12.235 0.630 5.919 1.00 98.00 113 LEU A O 1
ATOM 900 N N . LEU A 1 114 ? -12.422 -0.825 4.227 1.00 98.25 114 LEU A N 1
ATOM 901 C CA . LEU A 1 114 ? -13.723 -1.353 4.660 1.00 98.25 114 LEU A CA 1
ATOM 902 C C . LEU A 1 114 ? -13.668 -1.961 6.071 1.00 98.25 114 LEU A C 1
ATOM 904 O O . LEU A 1 114 ? -14.586 -1.755 6.866 1.00 98.25 114 LEU A O 1
ATOM 908 N N . LEU A 1 115 ? -12.585 -2.668 6.412 1.00 97.81 115 LEU A N 1
ATOM 909 C CA . LEU A 1 115 ? -12.394 -3.219 7.759 1.00 97.81 115 LEU A CA 1
ATOM 910 C C . LEU A 1 115 ? -12.195 -2.119 8.809 1.00 97.81 115 LEU A C 1
ATOM 912 O O . LEU A 1 115 ? -12.771 -2.201 9.894 1.00 97.81 115 LEU A O 1
ATOM 916 N N . VAL A 1 116 ? -11.431 -1.075 8.476 1.00 98.00 116 VAL A N 1
ATOM 917 C CA . VAL A 1 116 ? -11.237 0.094 9.349 1.00 98.00 116 VAL A CA 1
ATOM 918 C C . VAL A 1 116 ? -12.550 0.843 9.557 1.00 98.00 116 VAL A C 1
ATOM 920 O O . VAL A 1 116 ? -12.879 1.182 10.688 1.00 98.00 116 VAL A O 1
ATOM 923 N N . LEU A 1 117 ? -13.334 1.062 8.498 1.00 97.62 117 LEU A N 1
ATOM 924 C CA . LEU A 1 117 ? -14.630 1.739 8.580 1.00 97.62 117 LEU A CA 1
ATOM 925 C C . LEU A 1 117 ? -15.627 0.950 9.431 1.00 97.62 117 LEU A C 1
ATOM 927 O O . LEU A 1 117 ? -16.333 1.543 10.242 1.00 97.62 117 LEU A O 1
ATOM 931 N N . ARG A 1 118 ? -15.654 -0.383 9.315 1.00 96.44 118 ARG A N 1
ATOM 932 C CA . ARG A 1 118 ? -16.482 -1.236 10.180 1.00 96.44 118 ARG A CA 1
ATOM 933 C C . ARG A 1 118 ? -16.116 -1.069 11.660 1.00 96.44 118 ARG A C 1
ATOM 935 O O . ARG A 1 118 ? -17.016 -0.930 12.485 1.00 96.44 118 ARG A O 1
ATOM 942 N N . ASP A 1 119 ? -14.823 -1.060 11.994 1.00 95.38 119 ASP A N 1
ATOM 943 C CA . ASP A 1 119 ? -14.355 -0.837 13.374 1.00 95.38 119 ASP A CA 1
ATOM 944 C C . ASP A 1 119 ? -14.649 0.596 13.847 1.00 95.38 119 ASP A C 1
ATOM 946 O O . ASP A 1 119 ? -15.074 0.800 14.981 1.00 95.38 119 ASP A O 1
ATOM 950 N N . ALA A 1 120 ? -14.508 1.587 12.962 1.00 96.25 120 ALA A N 1
ATOM 951 C CA . ALA A 1 120 ? -14.834 2.983 13.242 1.00 96.25 120 ALA A CA 1
ATOM 952 C C . ALA A 1 120 ? -16.317 3.173 13.580 1.00 96.25 120 ALA A C 1
ATOM 954 O O . ALA A 1 120 ? -16.644 3.817 14.575 1.00 96.25 120 ALA A O 1
ATOM 955 N N . LEU A 1 121 ? -17.217 2.577 12.792 1.00 96.31 121 LEU A N 1
ATOM 956 C CA . LEU A 1 121 ? -18.658 2.630 13.036 1.00 96.31 121 LEU A CA 1
ATOM 957 C C . LEU A 1 121 ? -19.026 1.986 14.379 1.00 96.31 121 LEU A C 1
ATOM 959 O O . LEU A 1 121 ? -19.797 2.568 15.140 1.00 96.31 121 LEU A O 1
ATOM 963 N N . ALA A 1 122 ? -18.429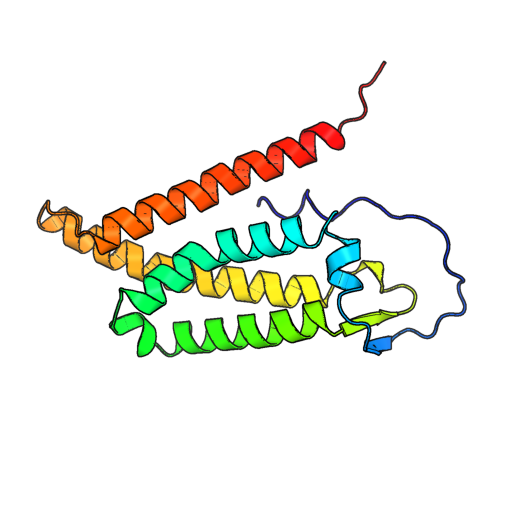 0.838 14.710 1.00 94.25 122 ALA A N 1
ATOM 964 C CA . ALA A 1 122 ? -18.626 0.200 16.011 1.00 94.25 122 ALA A CA 1
ATOM 965 C C . ALA A 1 122 ? -18.107 1.079 17.166 1.00 94.25 122 ALA A C 1
ATOM 967 O O . ALA A 1 122 ? -18.795 1.255 18.171 1.00 94.25 122 ALA A O 1
ATOM 968 N N . ALA A 1 123 ? -16.929 1.692 17.012 1.00 93.88 123 ALA A N 1
ATOM 969 C CA . ALA A 1 123 ? -16.336 2.582 18.010 1.00 93.88 123 ALA A CA 1
ATOM 970 C C . ALA A 1 123 ? -17.155 3.864 18.241 1.00 93.88 123 ALA A C 1
ATOM 972 O O . ALA A 1 123 ? -17.229 4.346 19.374 1.00 93.88 123 ALA A O 1
ATOM 973 N N . LEU A 1 124 ? -17.788 4.407 17.193 1.00 93.25 124 LEU A N 1
ATOM 974 C CA . LEU A 1 124 ? -18.680 5.567 17.286 1.00 93.25 124 LEU A CA 1
ATOM 975 C C . LEU A 1 124 ? -19.935 5.259 18.111 1.00 93.25 124 LEU A C 1
ATOM 977 O O . LEU A 1 124 ? -20.335 6.092 18.924 1.00 93.25 124 LEU A O 1
ATOM 981 N N . GLN A 1 125 ? -20.513 4.061 17.965 1.00 92.75 125 GLN A N 1
ATOM 982 C CA . GLN A 1 125 ? -21.683 3.636 18.748 1.00 92.75 125 GLN A CA 1
ATOM 983 C C . GLN A 1 125 ? -21.387 3.600 20.255 1.00 92.75 125 GLN A C 1
ATOM 985 O O . GLN A 1 125 ? -22.219 4.019 21.056 1.00 92.75 125 GLN A O 1
ATOM 990 N N . ILE A 1 126 ? -20.186 3.162 20.642 1.00 92.75 126 ILE A N 1
ATOM 991 C CA . ILE A 1 126 ? -19.759 3.067 22.050 1.00 92.75 126 ILE A CA 1
ATOM 992 C C . ILE A 1 126 ? -18.943 4.278 22.537 1.00 92.75 126 ILE A C 1
ATOM 994 O O . ILE A 1 126 ? -18.496 4.292 23.684 1.00 92.75 126 ILE A O 1
ATOM 998 N N . ARG A 1 127 ? -18.725 5.285 21.675 1.00 89.44 127 ARG A N 1
ATOM 999 C CA . ARG A 1 127 ? -17.909 6.494 21.917 1.00 89.44 127 ARG A CA 1
ATOM 1000 C C . ARG A 1 127 ? -16.506 6.214 22.473 1.00 89.44 127 ARG A C 1
ATOM 1002 O O . ARG A 1 127 ? -15.998 6.966 23.304 1.00 89.44 127 ARG A O 1
ATOM 1009 N N . ARG A 1 128 ? -15.867 5.128 22.033 1.00 92.00 128 ARG A N 1
ATOM 1010 C CA . ARG A 1 128 ? -14.531 4.724 22.503 1.00 92.00 128 ARG A CA 1
ATOM 1011 C C . ARG A 1 128 ? -13.656 4.281 21.331 1.00 92.00 128 ARG A C 1
ATOM 1013 O O . ARG A 1 128 ? -13.776 3.136 20.896 1.00 92.00 128 ARG A O 1
ATOM 1020 N N . PRO A 1 129 ? -12.776 5.155 20.808 1.00 91.06 129 PRO A N 1
ATOM 1021 C CA . PRO A 1 129 ? -11.839 4.762 19.765 1.00 91.06 129 PRO A CA 1
ATOM 1022 C C . PRO A 1 129 ? -10.812 3.770 20.319 1.00 91.06 129 PRO A C 1
ATOM 1024 O O . PRO A 1 129 ? -10.260 3.956 21.403 1.00 91.06 129 PRO A O 1
ATOM 1027 N N . THR A 1 130 ? -10.544 2.710 19.563 1.00 95.00 130 THR A N 1
ATOM 1028 C CA . THR A 1 130 ? -9.514 1.725 19.906 1.00 95.00 130 THR A CA 1
ATOM 1029 C C . THR A 1 130 ? -8.132 2.215 19.442 1.00 95.00 130 THR A C 1
ATOM 1031 O O . THR A 1 130 ? -8.043 2.927 18.437 1.00 95.00 130 THR A O 1
ATOM 1034 N N . PRO A 1 131 ? -7.017 1.818 20.089 1.00 95.75 131 PRO A N 1
ATOM 1035 C CA . PRO A 1 131 ? -5.672 2.200 19.637 1.00 95.75 131 PRO A CA 1
ATOM 1036 C C . PRO A 1 131 ? -5.377 1.793 18.185 1.00 95.75 131 PRO A C 1
ATOM 1038 O O . PRO A 1 131 ? -4.759 2.549 17.436 1.00 95.75 131 PRO A O 1
ATOM 1041 N N . ARG A 1 132 ? -5.880 0.626 17.751 1.00 96.50 132 ARG A N 1
ATOM 1042 C CA . ARG A 1 132 ? -5.757 0.169 16.356 1.00 96.50 132 ARG A CA 1
ATOM 1043 C C . ARG A 1 132 ? -6.488 1.078 15.367 1.00 96.50 132 ARG A C 1
ATOM 1045 O O . ARG A 1 132 ? -6.012 1.247 14.247 1.00 96.50 132 ARG A O 1
ATOM 1052 N N . LEU A 1 133 ? -7.618 1.663 15.765 1.00 97.25 133 LEU A N 1
ATOM 1053 C CA . LEU A 1 133 ? -8.377 2.597 14.941 1.00 97.25 133 LEU A CA 1
ATOM 1054 C C . LEU A 1 133 ? -7.667 3.950 14.858 1.00 97.25 133 LEU A C 1
ATOM 1056 O O . LEU A 1 133 ? -7.570 4.514 13.773 1.00 97.25 133 LEU A O 1
ATOM 1060 N N . ILE A 1 134 ? -7.109 4.434 15.972 1.00 97.38 134 ILE A N 1
ATOM 1061 C CA . ILE A 1 134 ? -6.308 5.668 15.998 1.00 97.38 134 ILE A CA 1
ATOM 1062 C C . ILE A 1 134 ? -5.099 5.531 15.066 1.00 97.38 134 ILE A C 1
ATOM 1064 O O . ILE A 1 134 ? -4.877 6.395 14.219 1.00 97.38 134 ILE A O 1
ATOM 1068 N N . GLY A 1 135 ? -4.359 4.420 15.159 1.00 98.00 135 GLY A N 1
ATOM 1069 C CA . GLY A 1 135 ? -3.226 4.155 14.269 1.00 98.00 135 GLY A CA 1
ATOM 1070 C C . GLY A 1 135 ? -3.636 4.047 12.797 1.00 98.00 135 GLY A C 1
ATOM 1071 O O . GLY A 1 135 ? -2.987 4.637 11.936 1.00 98.00 135 GLY A O 1
ATOM 1072 N N . ALA A 1 136 ? -4.760 3.385 12.499 1.00 98.00 136 ALA A N 1
ATOM 1073 C CA . ALA A 1 136 ? -5.292 3.319 11.138 1.00 98.00 136 ALA A CA 1
ATOM 1074 C C . ALA A 1 136 ? -5.680 4.710 10.604 1.00 98.00 136 ALA A C 1
ATOM 1076 O O . ALA A 1 136 ? -5.352 5.046 9.468 1.00 98.00 136 ALA A O 1
ATOM 1077 N N . GLY A 1 137 ? -6.322 5.540 11.430 1.00 97.75 137 GLY A N 1
ATOM 1078 C CA . GLY A 1 137 ? -6.669 6.919 11.090 1.00 97.75 137 GLY A CA 1
ATOM 1079 C C . GLY A 1 137 ? -5.437 7.784 10.817 1.00 97.75 137 GLY A C 1
ATOM 1080 O O . GLY A 1 137 ? -5.410 8.507 9.824 1.00 97.75 137 GLY A O 1
ATOM 1081 N N . ALA A 1 138 ? -4.389 7.660 11.637 1.00 98.06 138 ALA A N 1
ATOM 1082 C CA . ALA A 1 138 ? -3.127 8.371 11.437 1.00 98.06 138 ALA A CA 1
ATOM 1083 C C . ALA A 1 138 ? -2.435 7.967 10.124 1.00 98.06 138 ALA A C 1
ATOM 1085 O O . ALA A 1 138 ? -1.979 8.830 9.376 1.00 98.06 138 ALA A O 1
ATOM 1086 N N . LEU A 1 139 ? -2.401 6.670 9.802 1.00 98.00 139 LEU A N 1
ATOM 1087 C CA . LEU A 1 139 ? -1.822 6.174 8.550 1.00 98.00 139 LEU A CA 1
ATOM 1088 C C . LEU A 1 139 ? -2.650 6.562 7.323 1.00 98.00 139 LEU A C 1
ATOM 1090 O O . LEU A 1 139 ? -2.082 6.874 6.279 1.00 98.00 139 LEU A O 1
ATOM 1094 N N . LEU A 1 140 ? -3.979 6.587 7.442 1.00 97.31 140 LEU A N 1
ATOM 1095 C CA . LEU A 1 140 ? -4.857 7.089 6.387 1.00 97.31 140 LEU A CA 1
ATOM 1096 C C . LEU A 1 140 ? -4.622 8.585 6.143 1.00 97.31 140 LEU A C 1
ATOM 1098 O O . LEU A 1 140 ? -4.494 9.000 4.993 1.00 97.31 140 LEU A O 1
ATOM 1102 N N . LEU A 1 141 ? -4.508 9.384 7.208 1.00 96.81 141 LEU A N 1
ATOM 1103 C CA . LEU A 1 141 ? -4.186 10.806 7.102 1.00 96.81 141 LEU A CA 1
ATOM 1104 C C . LEU A 1 141 ? -2.817 11.012 6.446 1.00 96.81 141 LEU A C 1
ATOM 1106 O O . LEU A 1 141 ? -2.705 11.809 5.518 1.00 96.81 141 LEU A O 1
ATOM 1110 N N . LEU A 1 142 ? -1.800 10.255 6.870 1.00 95.69 142 LEU A N 1
ATOM 1111 C CA . LEU A 1 142 ? -0.473 10.269 6.254 1.00 95.69 142 LEU A CA 1
ATOM 1112 C C . LEU A 1 142 ? -0.544 9.928 4.760 1.00 95.69 142 LEU A C 1
ATOM 1114 O O . LEU A 1 142 ? 0.088 10.605 3.953 1.00 95.69 142 LEU A O 1
ATOM 1118 N N . HIS A 1 143 ? -1.326 8.915 4.383 1.00 95.00 143 HIS A N 1
ATOM 1119 C CA . HIS A 1 143 ? -1.504 8.515 2.990 1.00 95.00 143 HIS A CA 1
ATOM 1120 C C . HIS A 1 143 ? -2.150 9.629 2.156 1.00 95.00 143 HIS A C 1
ATOM 1122 O O . HIS A 1 143 ? -1.653 9.964 1.084 1.00 95.00 143 HIS A O 1
ATOM 1128 N N . VAL A 1 144 ? -3.222 10.249 2.658 1.00 95.00 144 VAL A N 1
ATOM 1129 C CA . VAL A 1 144 ? -3.931 11.328 1.953 1.00 95.00 144 VAL A CA 1
ATOM 1130 C C . VAL A 1 144 ? -3.069 12.586 1.851 1.00 95.00 144 VAL A C 1
ATOM 1132 O O . VAL A 1 144 ? -2.901 13.120 0.757 1.00 95.00 144 VAL A O 1
ATOM 1135 N N . VAL A 1 145 ? -2.489 13.047 2.962 1.00 94.31 145 VAL A N 1
ATOM 1136 C CA . VAL A 1 145 ? -1.677 14.274 3.007 1.00 94.31 145 VAL A CA 1
ATOM 1137 C C . VAL A 1 145 ? -0.374 14.095 2.238 1.00 94.31 145 VAL A C 1
ATOM 1139 O O . VAL A 1 145 ? -0.038 14.931 1.402 1.00 94.31 145 VAL A O 1
ATOM 1142 N N . GLY A 1 146 ? 0.341 12.989 2.462 1.00 90.38 146 GLY A N 1
ATOM 1143 C CA . GLY A 1 146 ? 1.538 12.648 1.694 1.00 90.38 146 GLY A CA 1
ATOM 1144 C C . GLY A 1 146 ? 1.218 12.504 0.209 1.00 90.38 146 GLY A C 1
ATOM 1145 O O . GLY A 1 146 ? 1.991 12.937 -0.647 1.00 90.38 146 GLY A O 1
ATOM 1146 N N . GLY A 1 147 ? 0.030 11.985 -0.098 1.00 87.88 147 GLY A N 1
ATOM 1147 C CA . GLY A 1 147 ? -0.469 11.900 -1.451 1.00 87.88 147 GLY A CA 1
ATOM 1148 C C . GLY A 1 147 ? -0.658 13.269 -2.111 1.00 87.88 147 GLY A C 1
ATOM 1149 O O . GLY A 1 147 ? -0.114 13.547 -3.182 1.00 87.88 147 GLY A O 1
ATOM 1150 N N . MET A 1 148 ? -1.386 14.162 -1.444 1.00 90.69 148 MET A N 1
ATOM 1151 C CA . MET A 1 148 ? -1.580 15.542 -1.893 1.00 90.69 148 MET A CA 1
ATOM 1152 C C . MET A 1 148 ? -0.246 16.274 -2.057 1.00 90.69 148 MET A C 1
ATOM 1154 O O . MET A 1 148 ? -0.023 16.900 -3.088 1.00 90.69 148 MET A O 1
ATOM 1158 N N . TYR A 1 149 ? 0.665 16.151 -1.090 1.00 89.69 149 TYR A N 1
ATOM 1159 C CA . TYR A 1 149 ? 1.985 16.778 -1.148 1.00 89.69 149 TYR A CA 1
ATOM 1160 C C . TYR A 1 149 ? 2.773 16.342 -2.386 1.00 89.69 149 TYR A C 1
ATOM 1162 O O . TYR A 1 149 ? 3.259 17.182 -3.143 1.00 89.69 149 TYR A O 1
ATOM 1170 N N . LEU A 1 150 ? 2.851 15.030 -2.632 1.00 84.75 150 LEU A N 1
ATOM 1171 C CA . LEU A 1 150 ? 3.521 14.503 -3.817 1.00 84.75 150 LEU A CA 1
ATOM 1172 C C . LEU A 1 150 ? 2.840 15.005 -5.093 1.00 84.75 150 LEU A C 1
ATOM 1174 O O . LEU A 1 150 ? 3.528 15.456 -6.002 1.00 84.75 150 LEU A O 1
ATOM 1178 N N . TYR A 1 151 ? 1.506 14.986 -5.151 1.00 83.50 151 TYR A N 1
ATOM 1179 C CA . TYR A 1 151 ? 0.751 15.474 -6.305 1.00 83.50 151 TYR A CA 1
ATOM 1180 C C . TYR A 1 151 ? 1.075 16.930 -6.649 1.00 83.50 151 TYR A C 1
ATOM 1182 O O . TYR A 1 151 ? 1.439 17.222 -7.786 1.00 83.50 151 TYR A O 1
ATOM 1190 N N . TYR A 1 152 ? 0.997 17.832 -5.669 1.00 86.06 152 TYR A N 1
ATOM 1191 C CA . TYR A 1 152 ? 1.294 19.246 -5.887 1.00 86.06 152 TYR A CA 1
ATOM 1192 C C . TYR A 1 152 ? 2.761 19.480 -6.247 1.00 86.06 152 TYR A C 1
ATOM 1194 O O . TYR A 1 152 ? 3.046 20.300 -7.115 1.00 86.06 152 TYR A O 1
ATOM 1202 N N . GLY A 1 153 ? 3.687 18.730 -5.640 1.00 83.44 153 GLY A N 1
ATOM 1203 C CA . GLY A 1 153 ? 5.108 18.788 -5.979 1.00 83.44 153 GLY A CA 1
ATOM 1204 C C . GLY A 1 153 ? 5.424 18.333 -7.408 1.00 83.44 153 GLY A C 1
ATOM 1205 O O . GLY A 1 153 ? 6.382 18.824 -8.001 1.00 83.44 153 GLY A O 1
ATOM 1206 N N . TYR A 1 154 ? 4.632 17.418 -7.974 1.00 75.56 154 TYR A N 1
ATOM 1207 C CA . TYR A 1 154 ? 4.728 17.046 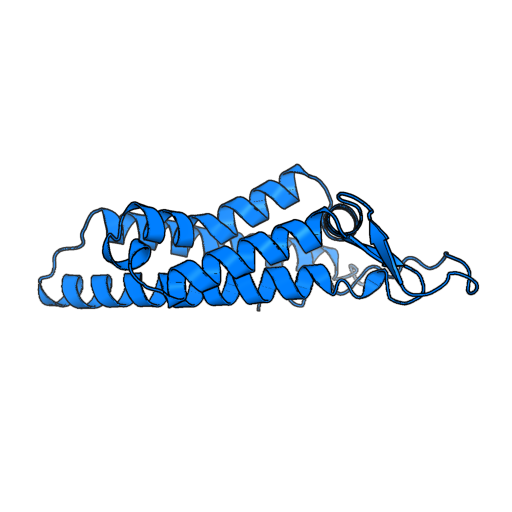-9.388 1.00 75.56 154 TYR A CA 1
ATOM 1208 C C . TYR A 1 154 ? 4.054 18.079 -10.295 1.00 75.56 154 TYR A C 1
ATOM 1210 O O . TYR A 1 154 ? 4.660 18.507 -11.275 1.00 75.56 154 TYR A O 1
ATOM 1218 N N . ALA A 1 155 ? 2.839 18.520 -9.957 1.00 77.81 155 ALA A N 1
ATOM 1219 C CA . ALA A 1 155 ? 2.085 19.484 -10.756 1.00 77.81 155 ALA A CA 1
ATOM 1220 C C . ALA A 1 155 ? 2.841 20.813 -10.933 1.00 77.81 155 ALA A C 1
ATOM 1222 O O . ALA A 1 155 ? 2.882 21.355 -12.034 1.00 77.81 155 ALA A O 1
ATOM 1223 N N . SER A 1 156 ? 3.511 21.302 -9.886 1.00 81.06 156 SER A N 1
ATOM 1224 C CA . SER A 1 156 ? 4.286 22.547 -9.942 1.00 81.06 156 SER A CA 1
ATOM 1225 C C . SER A 1 156 ? 5.523 22.478 -10.842 1.00 81.06 156 SER A C 1
ATOM 1227 O O . SER A 1 156 ? 5.975 23.511 -11.319 1.00 81.06 156 SER A O 1
ATOM 1229 N N . ARG A 1 157 ? 6.063 21.281 -11.111 1.00 75.00 157 ARG A N 1
ATOM 1230 C CA . ARG A 1 157 ? 7.196 21.080 -12.035 1.00 75.00 157 ARG A CA 1
ATOM 1231 C C . ARG A 1 157 ? 6.767 20.948 -13.495 1.00 75.00 157 ARG A C 1
ATOM 1233 O O . ARG A 1 157 ? 7.614 21.047 -14.374 1.00 75.00 157 ARG A O 1
ATOM 1240 N N . MET A 1 158 ? 5.486 20.673 -13.743 1.00 63.94 158 MET A N 1
ATOM 1241 C CA . MET A 1 158 ? 4.939 20.463 -15.088 1.00 63.94 158 MET A CA 1
ATOM 1242 C C . MET A 1 158 ? 4.315 21.716 -15.693 1.00 63.94 158 MET A C 1
ATOM 1244 O O . MET A 1 158 ? 4.121 21.744 -16.901 1.00 63.94 158 MET A O 1
ATOM 1248 N N . ILE A 1 159 ? 3.996 22.736 -14.893 1.00 66.19 159 ILE A N 1
ATOM 1249 C CA . ILE A 1 159 ? 3.577 24.039 -15.414 1.00 66.19 159 ILE A CA 1
ATOM 1250 C C . ILE A 1 159 ? 4.858 24.756 -15.855 1.00 66.19 159 ILE A C 1
ATOM 1252 O O . ILE A 1 159 ? 5.636 25.162 -14.987 1.00 66.19 159 ILE A O 1
ATOM 1256 N N . PRO A 1 160 ? 5.125 24.909 -17.166 1.00 56.94 160 PRO A N 1
ATOM 1257 C CA . PRO A 1 160 ? 6.197 25.785 -17.605 1.00 56.94 160 PRO A CA 1
ATOM 1258 C C . PRO A 1 160 ? 5.826 27.175 -17.099 1.00 56.94 160 PRO A C 1
ATOM 1260 O O . PRO A 1 160 ? 4.692 27.614 -17.302 1.00 56.94 160 PRO A O 1
ATOM 1263 N N . THR A 1 161 ? 6.739 27.856 -16.413 1.00 57.94 161 THR A N 1
ATOM 1264 C CA . THR A 1 161 ? 6.576 29.283 -16.143 1.00 57.94 161 THR A CA 1
ATOM 1265 C C . THR A 1 161 ? 6.429 29.970 -17.496 1.00 57.94 161 THR A C 1
ATOM 1267 O O . THR A 1 161 ? 7.412 30.109 -18.225 1.00 57.94 161 THR A O 1
ATOM 1270 N N . LEU A 1 162 ? 5.189 30.289 -17.875 1.00 53.53 162 LEU A N 1
ATOM 1271 C CA . LEU A 1 162 ? 4.911 31.131 -19.027 1.00 53.53 162 LEU A CA 1
ATOM 1272 C C . LEU A 1 162 ? 5.617 32.472 -18.762 1.00 53.53 162 LEU A C 1
ATOM 1274 O O . LEU A 1 162 ? 5.457 32.996 -17.655 1.00 53.53 162 LEU A O 1
ATOM 1278 N N . PRO A 1 163 ? 6.450 32.955 -19.699 1.00 56.19 163 PRO A N 1
ATOM 1279 C CA . PRO A 1 163 ? 7.106 34.251 -19.575 1.00 56.19 163 PRO A CA 1
ATOM 1280 C C . PRO A 1 163 ? 6.096 35.403 -19.545 1.00 56.19 163 PRO A C 1
ATOM 1282 O O . PRO A 1 163 ? 5.004 35.256 -20.144 1.00 56.19 163 PRO A O 1
#

Nearest PDB structures (foldseek):
  8vp9-assembly1_A  TM=3.340E-01  e=6.346E+00  Acetivibrio thermocellus ATCC 27405

Sequence (163 aa):
WQFYFTYIQQTVIGYGINATNGIIFAPLRTALYFDPSRAMIALKLTVSLALPLWVFVFYADARRNPAVLLAWLMVGIGLVQYVLLSESGEFHVAANFNWGLRTAALLLFGVSLLLVLRDALAALQIRRPTPRLIGAGALLLLHVVGGMYLYYGYASRMIPTLP

Solvent-accessible surface area (backbone atoms only — not comparable to full-atom values): 9128 Å² total; per-residue (Å²): 123,73,60,67,79,70,72,73,81,80,91,77,86,85,78,70,97,81,48,73,70,47,82,42,87,33,70,43,50,49,48,56,72,75,30,99,40,74,65,56,49,52,49,53,51,49,54,67,41,45,41,39,50,50,38,50,72,74,32,72,65,42,74,73,33,67,69,47,51,49,23,50,51,41,28,52,52,18,45,52,40,23,37,38,35,28,49,32,42,91,50,46,80,66,46,63,42,50,53,49,22,51,53,22,45,51,50,29,43,50,56,36,47,53,55,50,50,54,53,48,55,55,21,59,78,71,73,48,83,49,72,68,54,53,53,46,51,53,39,48,48,49,38,54,52,52,41,52,52,53,37,52,63,49,51,64,72,68,54,74,83,75,129

Mean predicted aligned error: 7.35 Å

Radius of gyration: 18.87 Å; Cα contacts (8 Å, |Δi|>4): 156; chains: 1; bounding box: 37×49×58 Å